Protein AF-A0A831XHW3-F1 (afdb_monomer_lite)

pLDDT: mean 95.16, std 3.92, range [67.69, 97.88]

Sequence (98 aa):
EMTEALAEYWHKRMRQMWGIAHRDATEIQKLLQQGYQGARYSFGYPACPDLADQAKLDRLMGFGRIGVRLTENYQLDPEHATSALVVHHPEARYFSVD

Secondary structure (DSSP, 8-state):
-HHHHHHHHHHHHHHHHTT-GGGS-SSHHHHHTT-SSSEEE-TTBTTB--GGGHHHHHHHH-GGGGT-EE-TTS-EESTT----EEE--TT-------

Structure (mmCIF, N/CA/C/O backbone):
data_AF-A0A831XHW3-F1
#
_entry.id   AF-A0A831XHW3-F1
#
loop_
_atom_site.group_PDB
_atom_site.id
_atom_site.type_symbol
_atom_site.label_atom_id
_atom_site.label_alt_id
_atom_site.label_comp_id
_atom_site.label_asym_id
_atom_site.label_entity_id
_atom_site.label_seq_id
_atom_site.pdbx_PDB_ins_code
_atom_site.Cartn_x
_atom_site.Cartn_y
_atom_site.Cartn_z
_atom_site.occupancy
_atom_site.B_iso_or_equiv
_atom_site.auth_seq_id
_atom_site.auth_comp_id
_atom_site.auth_asym_id
_atom_site.auth_atom_id
_atom_site.pdbx_PDB_model_num
ATOM 1 N N . GLU A 1 1 ? 10.048 6.799 5.210 1.00 78.00 1 GLU A N 1
ATOM 2 C CA . GLU A 1 1 ? 9.302 7.687 6.137 1.00 78.00 1 GLU A CA 1
ATOM 3 C C . GLU A 1 1 ? 8.084 8.389 5.527 1.00 78.00 1 GLU A C 1
ATOM 5 O O . GLU A 1 1 ? 6.974 7.994 5.857 1.00 78.00 1 GLU A O 1
ATOM 10 N N . MET A 1 2 ? 8.217 9.389 4.639 1.00 92.69 2 MET A N 1
ATOM 11 C CA . MET A 1 2 ? 7.042 10.165 4.173 1.00 92.69 2 MET A CA 1
ATOM 12 C C . MET A 1 2 ? 5.998 9.334 3.407 1.00 92.69 2 MET A C 1
ATOM 14 O O . MET A 1 2 ? 4.803 9.522 3.620 1.00 92.69 2 MET A O 1
ATOM 18 N N . THR A 1 3 ? 6.433 8.401 2.555 1.00 93.50 3 THR A N 1
ATOM 19 C CA . THR A 1 3 ? 5.541 7.522 1.779 1.00 93.50 3 THR A CA 1
ATOM 20 C C . THR A 1 3 ? 4.655 6.665 2.682 1.00 93.50 3 THR A C 1
ATOM 22 O O . THR A 1 3 ? 3.441 6.639 2.497 1.00 93.50 3 THR A O 1
ATOM 25 N N . GLU A 1 4 ? 5.231 6.035 3.709 1.00 91.31 4 GLU A N 1
ATOM 26 C CA . GLU A 1 4 ? 4.472 5.229 4.675 1.00 91.31 4 GLU A CA 1
ATOM 27 C C . GLU A 1 4 ? 3.548 6.088 5.542 1.00 91.31 4 GLU A C 1
ATOM 29 O O . GLU A 1 4 ? 2.394 5.725 5.765 1.00 91.31 4 GLU A O 1
ATOM 34 N N . ALA A 1 5 ? 4.001 7.271 5.968 1.00 93.06 5 ALA A N 1
ATOM 35 C CA . ALA A 1 5 ? 3.154 8.198 6.715 1.00 93.06 5 ALA A CA 1
ATOM 36 C C . ALA A 1 5 ? 1.929 8.644 5.894 1.00 93.06 5 ALA A C 1
ATOM 38 O O . ALA A 1 5 ? 0.812 8.707 6.415 1.00 93.06 5 ALA A O 1
ATOM 39 N N . LEU A 1 6 ? 2.117 8.917 4.598 1.00 95.12 6 LEU A N 1
ATOM 40 C CA . LEU A 1 6 ? 1.031 9.262 3.683 1.00 95.12 6 LEU A CA 1
ATOM 41 C C . LEU A 1 6 ? 0.096 8.069 3.429 1.00 95.12 6 LEU A C 1
ATOM 43 O O . LEU A 1 6 ? -1.121 8.255 3.370 1.00 95.12 6 LEU A O 1
ATOM 47 N N . ALA A 1 7 ? 0.639 6.855 3.324 1.00 95.06 7 ALA A N 1
ATOM 48 C CA . ALA A 1 7 ? -0.152 5.635 3.193 1.00 95.06 7 ALA A CA 1
ATOM 49 C C . ALA A 1 7 ? -1.060 5.418 4.413 1.00 95.06 7 ALA A C 1
ATOM 51 O O . ALA A 1 7 ? -2.260 5.191 4.255 1.00 95.06 7 ALA A O 1
ATOM 52 N N . GLU A 1 8 ? -0.525 5.565 5.627 1.00 94.06 8 GLU A N 1
ATOM 53 C CA . GLU A 1 8 ? -1.309 5.457 6.862 1.00 94.06 8 GLU A CA 1
ATOM 54 C C . GLU A 1 8 ? -2.350 6.577 6.996 1.00 94.06 8 GLU A C 1
ATOM 56 O O . GLU A 1 8 ? -3.492 6.325 7.396 1.00 94.06 8 GLU A O 1
ATOM 61 N N . TYR A 1 9 ? -2.007 7.808 6.599 1.00 94.81 9 TYR A N 1
ATOM 62 C CA . TYR A 1 9 ? -2.962 8.916 6.545 1.00 94.81 9 TYR A CA 1
ATOM 63 C C . TYR A 1 9 ? -4.151 8.596 5.627 1.00 94.81 9 TYR A C 1
ATOM 65 O O . TYR A 1 9 ? -5.309 8.725 6.042 1.00 94.81 9 TYR A O 1
ATOM 73 N N . TRP A 1 10 ? -3.884 8.145 4.398 1.00 96.56 10 TRP A N 1
ATOM 74 C CA . TRP A 1 10 ? -4.939 7.792 3.450 1.00 96.56 10 TRP A CA 1
ATOM 75 C C . TRP A 1 10 ? -5.753 6.598 3.921 1.00 96.56 10 TRP A C 1
ATOM 77 O O . TRP A 1 10 ? -6.979 6.633 3.838 1.00 96.56 10 TRP A O 1
ATOM 87 N N . HIS A 1 11 ? -5.111 5.584 4.495 1.00 96.50 11 HIS A N 1
ATOM 88 C CA . HIS A 1 11 ? -5.813 4.432 5.039 1.00 96.50 11 HIS A CA 1
ATOM 89 C C . HIS A 1 11 ? -6.778 4.843 6.165 1.00 96.50 11 HIS A C 1
ATOM 91 O O . HIS A 1 11 ? -7.949 4.454 6.154 1.00 96.50 11 HIS A O 1
ATOM 97 N N . LYS A 1 12 ? -6.347 5.719 7.083 1.00 95.81 12 LYS A N 1
ATOM 98 C CA . LYS A 1 12 ? -7.232 6.319 8.094 1.00 95.81 12 LYS A CA 1
ATOM 99 C C . LYS A 1 12 ? -8.387 7.088 7.455 1.00 95.81 12 LYS A C 1
ATOM 101 O O . LYS A 1 12 ? -9.534 6.940 7.880 1.00 95.81 12 LYS A O 1
ATOM 106 N N . ARG A 1 13 ? -8.117 7.887 6.419 1.00 97.88 13 ARG A N 1
ATOM 107 C CA . ARG A 1 13 ? -9.149 8.650 5.703 1.00 97.88 13 ARG A CA 1
ATOM 108 C C . ARG A 1 13 ? -10.186 7.734 5.048 1.00 97.88 13 ARG A C 1
ATOM 110 O O . ARG A 1 13 ? -11.377 8.006 5.166 1.00 97.88 13 ARG A O 1
ATOM 117 N N . MET A 1 14 ? -9.761 6.629 4.438 1.00 97.88 14 MET A N 1
ATOM 118 C CA . MET A 1 14 ? -10.658 5.621 3.860 1.00 97.88 14 MET A CA 1
ATOM 119 C C . MET A 1 14 ? -11.557 4.993 4.927 1.00 97.88 14 MET A C 1
ATOM 121 O O . MET A 1 14 ? -12.771 4.936 4.743 1.00 97.88 14 MET A O 1
ATOM 125 N N . ARG A 1 15 ? -11.005 4.617 6.090 1.00 97.75 15 ARG A N 1
ATOM 126 C CA . ARG A 1 15 ? -11.808 4.100 7.213 1.00 97.75 15 ARG A CA 1
ATOM 127 C C . ARG A 1 15 ? -12.831 5.115 7.724 1.00 97.75 15 ARG A C 1
ATOM 129 O O . ARG A 1 15 ? -13.943 4.731 8.085 1.00 97.75 15 ARG A O 1
ATOM 136 N N . GLN A 1 16 ? -12.494 6.407 7.734 1.00 97.81 16 GLN A N 1
ATOM 137 C CA . GLN A 1 16 ? -13.452 7.470 8.066 1.00 97.81 16 GLN A CA 1
ATOM 138 C C . GLN A 1 16 ? -14.561 7.577 7.016 1.00 97.81 16 GLN A C 1
ATOM 140 O O . GLN A 1 16 ? -15.728 7.671 7.380 1.00 97.81 16 GLN A O 1
ATOM 145 N N . MET A 1 17 ? -14.211 7.532 5.727 1.00 97.81 17 MET A N 1
ATOM 146 C CA . MET A 1 17 ? -15.177 7.578 4.623 1.00 97.81 17 MET A CA 1
ATOM 147 C C . MET A 1 17 ? -16.124 6.374 4.632 1.00 97.81 17 MET A C 1
ATOM 149 O O . MET A 1 17 ? -17.303 6.522 4.330 1.00 97.81 17 MET A O 1
ATOM 153 N N . TRP A 1 18 ? -15.632 5.202 5.030 1.00 97.56 18 TRP A N 1
ATOM 154 C CA . TRP A 1 18 ? -16.444 3.999 5.222 1.00 97.56 18 TRP A CA 1
ATOM 155 C C . TRP A 1 18 ? -17.241 3.984 6.533 1.00 97.56 18 TRP A C 1
ATOM 157 O O . TRP A 1 18 ? -18.002 3.051 6.766 1.00 97.56 18 TRP A O 1
ATOM 167 N N . GLY A 1 19 ? -17.071 4.976 7.414 1.00 97.75 19 GLY A N 1
ATOM 168 C CA . GLY A 1 19 ? -17.762 5.026 8.706 1.00 97.75 19 GLY A CA 1
ATOM 169 C C . GLY A 1 19 ? -17.277 3.992 9.731 1.00 97.75 19 GLY A C 1
ATOM 170 O O . GLY A 1 19 ? -17.913 3.811 10.768 1.00 97.75 19 GLY A O 1
ATOM 171 N N . ILE A 1 20 ? -16.143 3.328 9.490 1.00 97.44 20 ILE A N 1
ATOM 172 C CA . ILE A 1 20 ? -15.604 2.252 10.346 1.00 97.44 20 ILE A CA 1
ATOM 173 C C . ILE A 1 20 ? -14.452 2.703 11.253 1.00 97.44 20 ILE A C 1
ATOM 175 O O . ILE A 1 20 ? -14.019 1.945 12.115 1.00 97.44 20 ILE A O 1
ATOM 179 N N . ALA A 1 21 ? -13.987 3.948 11.114 1.00 96.69 21 ALA A N 1
ATOM 180 C CA . ALA A 1 21 ? -12.902 4.502 11.932 1.00 96.69 21 ALA A CA 1
ATOM 181 C C . ALA A 1 21 ? -13.226 4.596 13.437 1.00 96.69 21 ALA A C 1
ATOM 183 O O . ALA A 1 21 ? -12.326 4.805 14.241 1.00 96.69 21 ALA A O 1
ATOM 184 N N . HIS A 1 22 ? -14.486 4.413 13.846 1.00 95.94 22 HIS A N 1
ATOM 185 C CA . HIS A 1 22 ? -14.861 4.305 15.261 1.00 95.94 22 HIS A CA 1
ATOM 186 C C . HIS A 1 22 ? -14.257 3.066 15.953 1.00 95.94 22 HIS A C 1
ATOM 188 O O . HIS A 1 22 ? -14.308 2.968 17.175 1.00 95.94 22 HIS A O 1
ATOM 194 N N . ARG A 1 23 ? -13.699 2.123 15.179 1.00 94.81 23 ARG A N 1
ATOM 195 C CA . ARG A 1 23 ? -12.976 0.938 15.665 1.00 94.81 23 ARG A CA 1
ATOM 196 C C . ARG A 1 23 ? -11.454 1.105 15.667 1.00 94.81 23 ARG A C 1
ATOM 198 O O . ARG A 1 23 ? -10.753 0.147 15.979 1.00 94.81 23 ARG A O 1
ATOM 205 N N . ASP A 1 24 ? -10.940 2.276 15.293 1.00 96.56 24 ASP A N 1
ATOM 206 C CA . ASP A 1 24 ? -9.511 2.569 15.373 1.00 96.56 24 ASP A CA 1
ATOM 207 C C . ASP A 1 24 ? -9.075 2.635 16.845 1.00 96.56 24 ASP A C 1
ATOM 209 O O . ASP A 1 24 ? -9.764 3.201 17.698 1.00 96.56 24 ASP A O 1
ATOM 213 N N . ALA A 1 25 ? -7.901 2.088 17.145 1.00 96.31 25 ALA A N 1
ATOM 214 C CA . ALA A 1 25 ? -7.285 2.218 18.451 1.00 96.31 25 ALA A CA 1
ATOM 215 C C . ALA A 1 25 ? -6.996 3.694 18.763 1.00 96.31 25 ALA A C 1
ATOM 217 O O . ALA A 1 25 ? -6.528 4.458 17.917 1.00 96.31 25 ALA A O 1
ATOM 218 N N . THR A 1 26 ? -7.242 4.085 20.011 1.00 93.38 26 THR A N 1
ATOM 219 C CA . THR A 1 26 ? -6.998 5.450 20.500 1.00 93.38 26 THR A CA 1
ATOM 220 C C . THR A 1 26 ? -5.508 5.754 20.654 1.00 93.38 26 THR A C 1
ATOM 222 O O . THR A 1 26 ? -5.081 6.895 20.486 1.00 93.38 26 THR A O 1
ATOM 225 N N . GLU A 1 27 ? -4.704 4.733 20.952 1.00 94.94 27 GLU A N 1
ATOM 226 C CA . GLU A 1 27 ? -3.253 4.830 21.081 1.00 94.94 27 GLU A CA 1
ATOM 227 C C . GLU A 1 27 ? -2.572 4.638 19.722 1.00 94.94 27 GLU A C 1
ATOM 229 O O . GLU A 1 27 ? -2.769 3.622 19.052 1.00 94.94 27 GLU A O 1
ATOM 234 N N . ILE A 1 28 ? -1.691 5.573 19.350 1.00 89.94 28 ILE A N 1
ATOM 235 C CA . ILE A 1 28 ? -0.973 5.532 18.067 1.00 89.94 28 ILE A CA 1
ATOM 236 C C . ILE A 1 28 ? -0.162 4.242 17.884 1.00 89.94 28 ILE A C 1
ATOM 238 O O . ILE A 1 28 ? -0.155 3.677 16.798 1.00 89.94 28 ILE A O 1
ATOM 242 N N . GLN A 1 29 ? 0.461 3.734 18.951 1.00 93.25 29 GLN A N 1
ATOM 243 C CA . GLN A 1 29 ? 1.266 2.510 18.897 1.00 93.25 29 GLN A CA 1
ATOM 244 C C . GLN A 1 29 ? 0.415 1.295 18.516 1.00 93.25 29 GLN A C 1
ATOM 246 O O . GLN A 1 29 ? 0.804 0.506 17.660 1.00 93.25 29 GLN A O 1
ATOM 251 N N . LYS A 1 30 ? -0.790 1.189 19.088 1.00 93.69 30 LYS A N 1
ATOM 252 C CA . LYS A 1 30 ? -1.747 0.133 18.743 1.00 93.69 30 LYS A CA 1
ATOM 253 C C . LYS A 1 30 ? -2.267 0.299 17.320 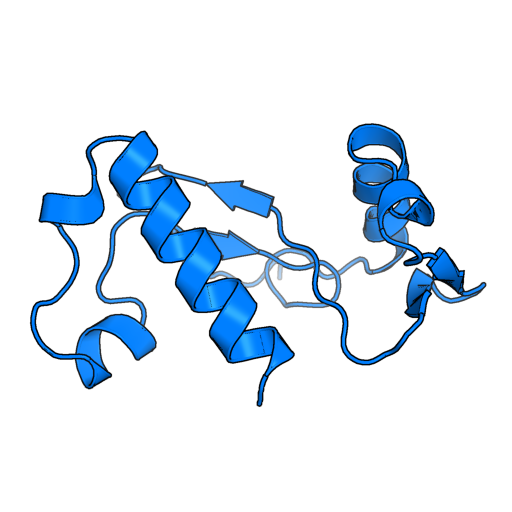1.00 93.69 30 LYS A C 1
ATOM 255 O O . LYS A 1 30 ? -2.415 -0.690 16.616 1.00 93.69 30 LYS A O 1
ATOM 260 N N . LEU A 1 31 ? -2.501 1.535 16.874 1.00 90.56 31 LEU A N 1
ATOM 261 C CA . LEU A 1 31 ? -2.925 1.807 15.501 1.00 90.56 31 LEU A CA 1
ATOM 262 C C . LEU A 1 31 ? -1.874 1.340 14.479 1.00 90.56 31 LEU A C 1
ATOM 264 O O . LEU A 1 31 ? -2.225 0.675 13.509 1.00 90.56 31 LEU A O 1
ATOM 268 N N . LEU A 1 32 ? -0.592 1.629 14.728 1.00 88.44 32 LEU A N 1
ATOM 269 C CA . LEU A 1 32 ? 0.529 1.186 13.886 1.00 88.44 32 LEU A CA 1
ATOM 270 C C . LEU A 1 32 ? 0.731 -0.339 13.923 1.00 88.44 32 LEU A C 1
ATOM 272 O O . LEU A 1 32 ? 1.220 -0.919 12.959 1.00 88.44 32 LEU A O 1
ATOM 276 N N . GLN A 1 33 ? 0.285 -1.003 14.992 1.00 91.06 33 GLN A N 1
ATOM 277 C CA . GLN A 1 33 ? 0.209 -2.464 15.108 1.00 91.06 33 GLN A CA 1
ATOM 278 C C . GLN A 1 33 ? -1.105 -3.045 14.549 1.00 91.06 33 GLN A C 1
ATOM 280 O O . GLN A 1 33 ? -1.529 -4.120 14.961 1.00 91.06 33 GLN A O 1
ATOM 285 N N . GLN A 1 34 ? -1.752 -2.350 13.605 1.00 91.50 34 GLN A N 1
ATOM 286 C CA . GLN A 1 34 ? -2.991 -2.789 12.944 1.00 91.50 34 GLN A CA 1
ATOM 287 C C . GLN A 1 34 ? -4.211 -2.856 13.878 1.00 91.50 34 GLN A C 1
ATOM 289 O O . GLN A 1 34 ? -5.150 -3.618 13.648 1.00 91.50 34 GLN A O 1
ATOM 294 N N . GLY A 1 35 ? -4.238 -2.034 14.928 1.00 95.00 35 GLY A N 1
ATOM 295 C CA . GLY A 1 35 ? -5.392 -1.838 15.806 1.00 95.00 35 GLY A CA 1
ATOM 2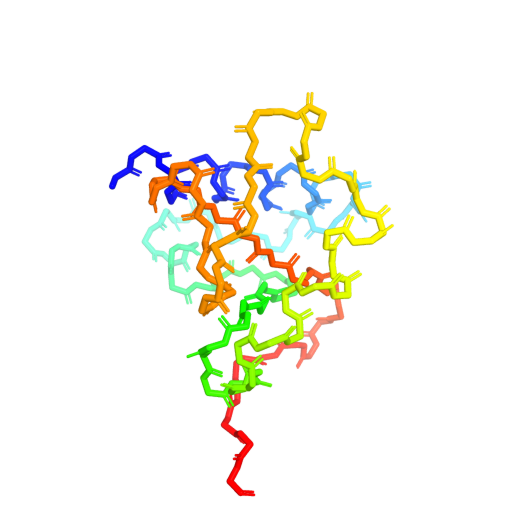96 C C . GLY A 1 35 ? -6.522 -1.054 15.134 1.00 95.00 35 GLY A C 1
ATOM 297 O O . GLY A 1 35 ? -6.951 -0.032 15.655 1.00 95.00 35 GLY A O 1
ATOM 298 N N . TYR A 1 36 ? -6.969 -1.483 13.958 1.00 95.88 36 TYR A N 1
ATOM 299 C CA . TYR A 1 36 ? -8.073 -0.907 13.192 1.00 95.88 36 TYR A CA 1
ATOM 300 C C . TYR A 1 36 ? -8.828 -2.008 12.431 1.00 95.88 36 TYR A C 1
ATOM 302 O O . TYR A 1 36 ? -8.369 -3.144 12.325 1.00 95.88 36 TYR A O 1
ATOM 310 N N . GLN A 1 37 ? -10.006 -1.685 11.892 1.00 97.06 37 GLN A N 1
ATOM 311 C CA . GLN A 1 37 ? -10.751 -2.598 11.019 1.00 97.06 37 GLN A CA 1
ATOM 312 C C . GLN A 1 37 ? -10.238 -2.538 9.570 1.00 97.06 37 GLN A C 1
ATOM 314 O O . GLN A 1 37 ? -10.075 -1.448 9.021 1.00 97.06 37 GLN A O 1
ATOM 319 N N . GLY A 1 38 ? -10.100 -3.706 8.933 1.00 96.81 38 GLY A N 1
ATOM 320 C CA . GLY A 1 38 ? -9.653 -3.841 7.546 1.00 96.81 38 GLY A CA 1
ATOM 321 C C . GLY A 1 38 ? -8.155 -4.129 7.421 1.00 96.81 38 GLY A C 1
ATOM 322 O O . GLY A 1 38 ? -7.455 -4.286 8.419 1.00 96.81 38 GLY A O 1
ATOM 323 N N . ALA A 1 39 ? -7.665 -4.202 6.184 1.00 96.12 39 ALA A N 1
ATOM 324 C CA . ALA A 1 39 ? -6.255 -4.433 5.870 1.00 96.12 39 ALA A CA 1
ATOM 325 C C . ALA A 1 39 ? -5.861 -3.768 4.540 1.00 96.12 39 ALA A C 1
ATOM 327 O O . ALA A 1 39 ? -6.718 -3.516 3.686 1.00 96.12 39 ALA A O 1
ATOM 328 N N . ARG A 1 40 ? -4.557 -3.507 4.361 1.00 96.31 40 ARG A N 1
ATOM 329 C CA . ARG A 1 40 ? -3.967 -3.018 3.103 1.00 96.31 40 ARG A CA 1
ATOM 330 C C . ARG A 1 40 ? -2.899 -3.992 2.596 1.00 96.31 40 ARG A C 1
ATOM 332 O O . ARG A 1 40 ? -1.909 -4.215 3.282 1.00 96.31 40 ARG A O 1
ATOM 339 N N . TYR A 1 41 ? -3.073 -4.565 1.413 1.00 96.31 41 TYR A N 1
ATOM 340 C CA . TYR A 1 41 ? -2.143 -5.540 0.839 1.00 96.31 41 TYR A CA 1
ATOM 341 C C . TYR A 1 41 ? -1.403 -4.945 -0.348 1.00 96.31 41 TYR A C 1
ATOM 343 O O . TYR A 1 41 ? -2.028 -4.373 -1.236 1.00 96.31 41 TYR A O 1
ATOM 351 N N . SER A 1 42 ? -0.089 -5.113 -0.385 1.00 95.56 42 SER A N 1
ATOM 352 C CA . SER A 1 42 ? 0.752 -4.671 -1.495 1.00 95.56 42 SER A CA 1
ATOM 353 C C . SER A 1 42 ? 1.312 -5.884 -2.227 1.00 95.56 42 SER A C 1
ATOM 355 O O . SER A 1 42 ? 1.612 -6.902 -1.606 1.00 95.56 42 SER A O 1
ATOM 357 N N . PHE A 1 43 ? 1.453 -5.783 -3.545 1.00 96.56 43 PHE A N 1
ATOM 358 C CA . PHE A 1 43 ? 2.086 -6.829 -4.346 1.00 96.56 43 PHE A CA 1
ATOM 359 C C . PHE A 1 43 ? 3.587 -6.931 -4.034 1.00 96.56 43 PHE A C 1
ATOM 361 O O . PHE A 1 43 ? 4.232 -5.921 -3.755 1.00 96.56 43 PHE A O 1
ATOM 368 N N . GLY A 1 44 ? 4.126 -8.151 -4.047 1.00 94.62 44 GLY A N 1
ATOM 369 C CA . GLY A 1 44 ? 5.473 -8.483 -3.568 1.00 94.62 44 GLY A CA 1
ATOM 370 C C . GLY A 1 44 ? 5.560 -8.816 -2.070 1.00 94.62 44 GLY A C 1
ATOM 371 O O . GLY A 1 44 ? 6.640 -9.145 -1.587 1.00 94.62 44 GLY A O 1
ATOM 372 N N . TYR A 1 45 ? 4.447 -8.756 -1.328 1.00 94.94 45 TYR A N 1
ATOM 373 C CA . TYR A 1 45 ? 4.365 -9.166 0.084 1.00 94.94 45 TYR A CA 1
ATOM 374 C C . TYR A 1 45 ? 3.714 -10.551 0.229 1.00 94.94 45 TYR A C 1
ATOM 376 O O . TYR A 1 45 ? 3.021 -10.982 -0.687 1.00 94.94 45 TYR A O 1
ATOM 384 N N . PRO A 1 46 ? 3.843 -11.240 1.381 1.00 96.06 46 PRO A N 1
ATOM 385 C CA . PRO A 1 46 ? 3.382 -12.628 1.540 1.00 96.06 46 PRO A CA 1
ATOM 386 C C . PRO A 1 46 ? 1.921 -12.907 1.147 1.00 96.06 46 PRO A C 1
ATOM 388 O O . PRO A 1 46 ? 1.628 -13.957 0.589 1.00 96.06 46 PRO A O 1
ATOM 391 N N . ALA A 1 47 ? 1.003 -11.965 1.389 1.00 95.88 47 ALA A N 1
ATOM 392 C CA . ALA A 1 47 ? -0.411 -12.111 1.022 1.00 95.88 47 ALA A CA 1
ATOM 393 C C . ALA A 1 47 ? -0.673 -11.946 -0.490 1.00 95.88 47 ALA A C 1
ATOM 395 O O . ALA A 1 47 ? -1.725 -12.340 -0.991 1.00 95.88 47 ALA A O 1
ATOM 396 N N . CYS A 1 48 ? 0.249 -11.305 -1.210 1.00 96.12 48 CYS A N 1
ATOM 397 C CA . CYS A 1 48 ? 0.171 -10.985 -2.634 1.00 96.12 48 CYS A CA 1
ATOM 398 C C . CYS A 1 48 ? 1.582 -11.097 -3.252 1.00 96.12 48 CYS A C 1
ATOM 400 O O . CYS A 1 48 ? 2.179 -10.070 -3.578 1.00 96.12 48 CYS A O 1
ATOM 402 N N . PRO A 1 49 ? 2.163 -12.307 -3.363 1.00 96.25 49 PRO A N 1
ATOM 403 C CA . PRO A 1 49 ? 3.598 -12.468 -3.619 1.00 96.25 49 PRO A CA 1
ATOM 404 C C . PRO A 1 49 ? 4.025 -12.083 -5.041 1.00 96.25 49 PRO A C 1
ATOM 406 O O . PRO A 1 49 ? 5.175 -11.702 -5.251 1.00 96.25 49 PRO A O 1
ATOM 409 N N . ASP A 1 50 ? 3.115 -12.149 -6.014 1.00 96.62 50 ASP A N 1
ATOM 410 C CA . ASP A 1 50 ? 3.416 -11.800 -7.402 1.00 96.62 50 ASP A CA 1
ATOM 411 C C . ASP A 1 50 ? 3.482 -10.276 -7.588 1.00 96.62 50 ASP A C 1
ATOM 413 O O . ASP A 1 50 ? 2.464 -9.583 -7.556 1.00 96.62 50 ASP A O 1
ATOM 417 N N . LEU A 1 51 ? 4.691 -9.743 -7.786 1.00 96.94 51 LEU A N 1
ATOM 418 C CA . LEU A 1 51 ? 4.906 -8.315 -8.017 1.00 96.94 51 LEU A CA 1
ATOM 419 C C . LEU A 1 51 ? 4.328 -7.844 -9.364 1.00 96.94 51 LEU A C 1
ATOM 421 O O . LEU A 1 51 ? 3.910 -6.689 -9.467 1.00 96.94 51 LEU A O 1
ATOM 425 N N . ALA A 1 52 ? 4.258 -8.716 -10.379 1.00 97.75 52 ALA A N 1
ATOM 426 C CA . ALA A 1 52 ? 3.781 -8.352 -11.716 1.00 97.75 52 ALA A CA 1
ATOM 427 C C . ALA A 1 52 ? 2.307 -7.917 -11.719 1.00 97.75 52 ALA A C 1
ATOM 429 O O . ALA A 1 52 ? 1.874 -7.127 -12.565 1.00 97.75 52 ALA A O 1
ATOM 430 N N . ASP A 1 53 ? 1.547 -8.341 -10.710 1.00 97.25 53 ASP A N 1
ATOM 431 C CA . ASP A 1 53 ? 0.161 -7.935 -10.513 1.00 97.25 53 ASP A CA 1
ATOM 432 C C . ASP A 1 53 ? -0.019 -6.434 -10.215 1.00 97.25 53 ASP A C 1
ATOM 434 O O . ASP A 1 53 ? -1.127 -5.912 -10.374 1.00 97.25 53 ASP A O 1
ATOM 438 N N . GLN A 1 54 ? 1.056 -5.689 -9.925 1.00 97.44 54 GLN A N 1
ATOM 439 C CA . GLN A 1 54 ? 1.066 -4.217 -9.966 1.00 97.44 54 GLN A CA 1
ATOM 440 C C . GLN A 1 54 ? 0.490 -3.655 -11.272 1.00 97.44 54 GLN A C 1
ATOM 442 O O . GLN A 1 54 ? -0.229 -2.655 -11.247 1.00 97.44 54 GLN A O 1
ATOM 447 N N . ALA A 1 55 ? 0.738 -4.316 -12.410 1.00 97.56 55 ALA A N 1
ATOM 448 C CA . ALA A 1 55 ? 0.209 -3.894 -13.706 1.00 97.56 55 ALA A CA 1
ATOM 449 C C . ALA A 1 55 ? -1.330 -3.873 -13.730 1.00 97.56 55 ALA A C 1
ATOM 451 O O . ALA A 1 55 ? -1.938 -3.047 -14.416 1.00 97.56 55 ALA A O 1
ATOM 452 N N . LYS A 1 56 ? -1.988 -4.739 -12.943 1.00 97.50 56 LYS A N 1
ATOM 453 C CA . LYS A 1 56 ? -3.451 -4.737 -12.797 1.00 97.50 56 LYS A CA 1
ATOM 454 C C . LYS A 1 56 ? -3.927 -3.466 -12.089 1.00 97.50 56 LYS A C 1
ATOM 456 O O . LYS A 1 56 ? -4.927 -2.887 -12.514 1.00 97.50 56 LYS A O 1
ATOM 461 N N . LEU A 1 57 ? -3.223 -3.020 -11.044 1.00 96.81 57 LEU A N 1
ATOM 462 C CA . LEU A 1 57 ? -3.546 -1.772 -10.343 1.00 96.81 57 LEU A CA 1
ATOM 463 C C . LEU A 1 57 ? -3.281 -0.548 -11.205 1.00 96.81 57 LEU A C 1
ATOM 465 O O . LEU A 1 57 ? -4.136 0.335 -11.250 1.00 96.81 57 LEU A O 1
ATOM 469 N N . ASP A 1 58 ? -2.152 -0.507 -11.912 1.00 97.31 58 ASP A N 1
ATOM 470 C CA . ASP A 1 58 ? -1.847 0.604 -12.813 1.00 97.31 58 ASP A CA 1
ATOM 471 C C . ASP A 1 58 ? -2.925 0.739 -13.897 1.00 97.31 58 ASP A C 1
ATOM 473 O O . ASP A 1 58 ? -3.466 1.823 -14.106 1.00 97.31 58 ASP A O 1
ATOM 477 N N . ARG A 1 59 ? -3.374 -0.378 -14.488 1.00 97.56 59 ARG A N 1
ATOM 478 C CA . ARG A 1 59 ? -4.480 -0.366 -15.460 1.00 97.56 59 ARG A CA 1
ATOM 479 C C . ARG A 1 59 ? -5.782 0.215 -14.893 1.00 97.56 59 ARG A C 1
ATOM 481 O O . ARG A 1 59 ? -6.540 0.834 -15.634 1.00 97.56 59 ARG A O 1
ATOM 488 N N . LEU A 1 60 ? -6.078 -0.020 -13.613 1.00 97.00 60 LEU A N 1
ATOM 489 C CA . LEU A 1 60 ? -7.311 0.450 -12.969 1.00 97.00 60 LEU A CA 1
ATOM 490 C C . LEU A 1 60 ? -7.218 1.908 -12.501 1.00 97.00 60 LEU A C 1
ATOM 492 O O . LEU A 1 60 ? -8.188 2.654 -12.613 1.00 97.00 60 LEU A O 1
ATOM 496 N N . MET A 1 61 ? -6.071 2.306 -11.954 1.00 95.56 61 MET A N 1
ATOM 497 C CA . MET A 1 61 ? -5.899 3.592 -11.273 1.00 95.56 61 MET A CA 1
ATOM 498 C C . MET A 1 61 ? -5.246 4.656 -12.163 1.00 95.56 61 MET A C 1
ATOM 500 O O . MET A 1 61 ? -5.504 5.852 -11.983 1.00 95.56 61 MET A O 1
ATOM 504 N N . GLY A 1 62 ? -4.429 4.223 -13.125 1.00 97.12 62 GLY A N 1
ATOM 505 C CA . GLY A 1 62 ? -3.592 5.054 -13.980 1.00 97.12 62 GLY A CA 1
ATOM 506 C C . GLY A 1 62 ? -2.530 5.790 -13.172 1.00 97.12 62 GLY A C 1
ATOM 507 O O . GLY A 1 62 ? -2.681 6.987 -12.920 1.00 97.12 62 GLY A O 1
ATOM 508 N N . PHE A 1 63 ? -1.456 5.107 -12.769 1.00 97.38 63 PHE A N 1
ATOM 509 C CA . PHE A 1 63 ? -0.402 5.682 -11.921 1.00 97.38 63 PHE A CA 1
ATOM 510 C C . PHE A 1 63 ? 0.249 6.919 -12.551 1.00 97.38 63 PHE A C 1
ATOM 512 O O . PHE A 1 63 ? 0.549 7.891 -11.851 1.00 97.38 63 PHE A O 1
ATOM 519 N N . GLY A 1 64 ? 0.341 6.957 -13.884 1.00 97.38 64 GLY A N 1
ATOM 520 C CA . GLY A 1 64 ? 0.889 8.097 -14.622 1.00 97.38 64 GLY A CA 1
ATOM 521 C C . GLY A 1 64 ? 0.184 9.431 -14.337 1.00 97.38 64 GLY A C 1
ATOM 522 O O . GLY A 1 64 ? 0.799 10.486 -14.466 1.00 97.38 64 GLY A O 1
ATOM 523 N N . ARG A 1 65 ? -1.072 9.412 -13.861 1.00 97.44 65 ARG A N 1
ATOM 524 C CA . ARG A 1 65 ? -1.827 10.620 -13.466 1.00 97.44 65 ARG A CA 1
ATOM 525 C C . ARG A 1 65 ? -1.181 11.391 -12.316 1.00 97.44 65 ARG A C 1
ATOM 527 O O . ARG A 1 65 ? -1.444 12.580 -12.169 1.00 97.44 65 ARG A O 1
ATOM 534 N N . ILE A 1 66 ? -0.376 10.711 -11.503 1.00 95.94 66 ILE A N 1
ATOM 535 C CA . ILE A 1 66 ? 0.376 11.294 -10.387 1.00 95.94 66 ILE A CA 1
ATOM 536 C C . ILE A 1 66 ? 1.892 11.214 -10.615 1.00 95.94 66 ILE A C 1
ATOM 538 O O . ILE A 1 66 ? 2.663 11.365 -9.673 1.00 95.94 66 ILE A O 1
ATOM 542 N N . GLY A 1 67 ? 2.324 10.971 -11.858 1.00 96.88 67 GLY A N 1
ATOM 543 C CA . GLY A 1 67 ? 3.740 10.887 -12.219 1.00 96.88 67 GLY A CA 1
ATOM 544 C C . GLY A 1 67 ? 4.448 9.610 -11.759 1.00 96.88 67 GLY A C 1
ATOM 545 O O . GLY A 1 67 ? 5.673 9.576 -11.780 1.00 96.88 67 GLY A O 1
ATOM 546 N N . VAL A 1 68 ? 3.704 8.573 -11.358 1.00 97.62 68 VAL A N 1
ATOM 547 C CA . VAL A 1 68 ? 4.257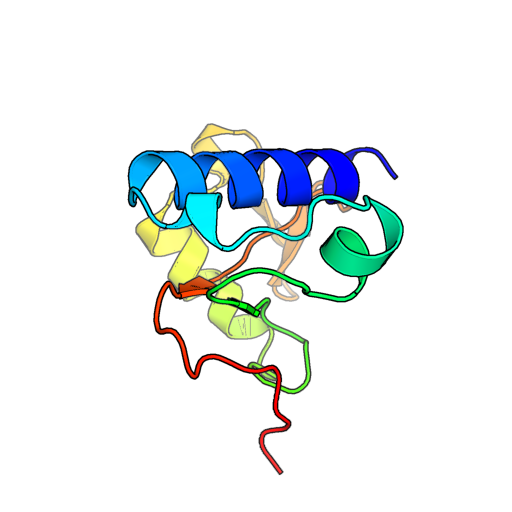 7.256 -11.007 1.00 97.62 68 VAL A CA 1
ATOM 548 C C . VAL A 1 68 ? 4.165 6.330 -12.219 1.00 97.62 68 VAL A C 1
ATOM 550 O O . VAL A 1 68 ? 3.153 6.321 -12.920 1.00 97.62 68 VAL A O 1
ATOM 553 N N . ARG A 1 69 ? 5.204 5.534 -12.470 1.00 97.25 69 ARG A N 1
ATOM 554 C CA . ARG A 1 69 ? 5.235 4.521 -13.537 1.00 97.25 69 ARG A CA 1
ATOM 555 C C . ARG A 1 69 ? 5.735 3.179 -13.014 1.00 97.25 69 ARG A C 1
ATOM 557 O O . ARG A 1 69 ? 6.368 3.124 -11.963 1.00 97.25 69 ARG A O 1
ATOM 564 N N . LEU A 1 70 ? 5.464 2.113 -13.762 1.00 97.56 70 LEU A N 1
ATOM 565 C CA . LEU A 1 70 ? 6.064 0.803 -13.523 1.00 97.56 70 LEU A CA 1
ATOM 566 C C . LEU A 1 70 ? 7.360 0.658 -14.323 1.00 97.56 70 LEU A C 1
ATOM 568 O O . LEU A 1 70 ? 7.414 1.028 -15.497 1.00 97.56 70 LEU A O 1
ATOM 572 N N . THR A 1 71 ? 8.400 0.125 -13.687 1.00 97.38 71 THR A N 1
ATOM 573 C CA . THR A 1 71 ? 9.628 -0.297 -14.372 1.00 97.38 71 THR A CA 1
ATOM 574 C C . THR A 1 71 ? 9.399 -1.607 -15.132 1.00 97.38 71 THR A C 1
ATOM 576 O O . THR A 1 71 ? 8.376 -2.268 -14.955 1.00 97.38 71 THR A O 1
ATOM 579 N N . GLU A 1 72 ? 10.377 -2.034 -15.936 1.00 95.88 72 GLU A N 1
ATOM 580 C CA . GLU A 1 72 ? 10.345 -3.342 -16.620 1.00 95.88 72 GLU A CA 1
ATOM 581 C C . GLU A 1 72 ? 10.202 -4.522 -15.641 1.00 95.88 72 GLU A C 1
ATOM 583 O O . GLU A 1 72 ? 9.644 -5.557 -15.990 1.00 95.88 72 GLU A O 1
ATOM 588 N N . ASN A 1 73 ? 10.643 -4.332 -14.391 1.00 96.69 73 ASN A N 1
ATOM 589 C CA . ASN A 1 73 ? 10.544 -5.307 -13.305 1.00 96.69 73 ASN A CA 1
ATOM 590 C C . ASN A 1 73 ? 9.323 -5.073 -12.391 1.00 96.69 73 ASN A C 1
ATOM 592 O O . ASN A 1 73 ? 9.293 -5.587 -11.274 1.00 96.69 73 ASN A O 1
ATOM 596 N N . TYR A 1 74 ? 8.335 -4.280 -12.825 1.00 97.50 74 TYR A N 1
ATOM 597 C CA . TYR A 1 74 ? 7.094 -3.974 -12.091 1.00 97.50 74 TYR A CA 1
ATOM 598 C C . TYR A 1 74 ? 7.277 -3.236 -10.754 1.00 97.50 74 TYR A C 1
ATOM 600 O O . TYR A 1 74 ? 6.360 -3.177 -9.932 1.00 97.50 74 TYR A O 1
ATOM 608 N N . GLN A 1 75 ? 8.443 -2.628 -10.534 1.00 97.25 75 GLN A N 1
ATOM 609 C C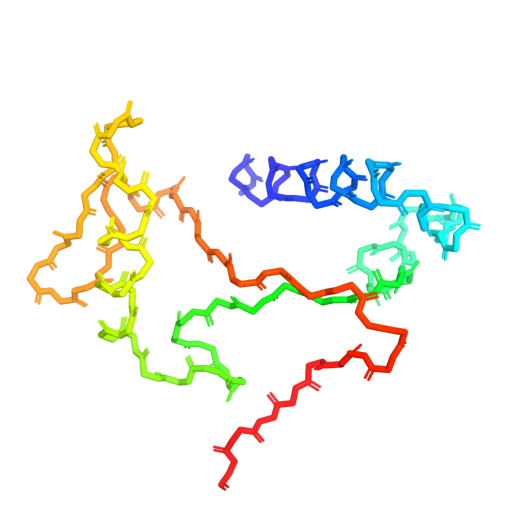A . GLN A 1 75 ? 8.655 -1.727 -9.401 1.00 97.25 75 GLN A CA 1
ATOM 610 C C . GLN A 1 75 ? 8.033 -0.359 -9.691 1.00 97.25 75 GLN A C 1
ATOM 612 O O . GLN A 1 75 ? 7.919 0.042 -10.849 1.00 97.25 75 GLN A O 1
ATOM 617 N N . LEU A 1 76 ? 7.645 0.365 -8.641 1.00 97.12 76 LEU A N 1
ATOM 618 C CA . LEU A 1 76 ? 7.165 1.739 -8.769 1.00 97.12 76 LEU A CA 1
ATOM 619 C C . LEU A 1 76 ? 8.357 2.689 -8.931 1.00 97.12 76 LEU A C 1
ATOM 621 O O . LEU A 1 76 ? 9.331 2.592 -8.190 1.00 97.12 76 LEU A O 1
ATOM 625 N N . ASP A 1 77 ? 8.252 3.616 -9.877 1.00 97.00 77 ASP A N 1
ATOM 626 C CA . ASP A 1 77 ? 9.204 4.703 -10.090 1.00 97.00 77 ASP A CA 1
ATOM 627 C C . ASP A 1 77 ? 8.446 6.044 -10.059 1.00 97.00 77 ASP A C 1
ATOM 629 O O . ASP A 1 77 ? 7.521 6.226 -10.865 1.00 97.00 77 ASP A O 1
ATOM 633 N N . PRO A 1 78 ? 8.767 6.970 -9.131 1.00 95.81 78 PRO A N 1
ATOM 634 C CA . PRO A 1 78 ? 9.865 6.922 -8.150 1.00 95.81 78 PRO A CA 1
ATOM 635 C C . PRO A 1 78 ? 9.725 5.816 -7.093 1.00 95.81 78 PRO A C 1
ATOM 637 O O . PRO A 1 78 ? 8.615 5.457 -6.705 1.00 95.81 78 PRO A O 1
ATOM 640 N N . GLU A 1 79 ? 10.863 5.337 -6.574 1.00 92.88 79 GLU A N 1
ATOM 641 C CA . GLU A 1 79 ? 10.926 4.247 -5.580 1.00 92.88 79 GLU A CA 1
ATOM 642 C C . GLU A 1 79 ? 10.198 4.573 -4.267 1.00 92.88 79 GLU A C 1
ATOM 644 O O . GLU A 1 79 ? 9.711 3.690 -3.565 1.00 92.88 79 GLU A O 1
ATOM 649 N N . H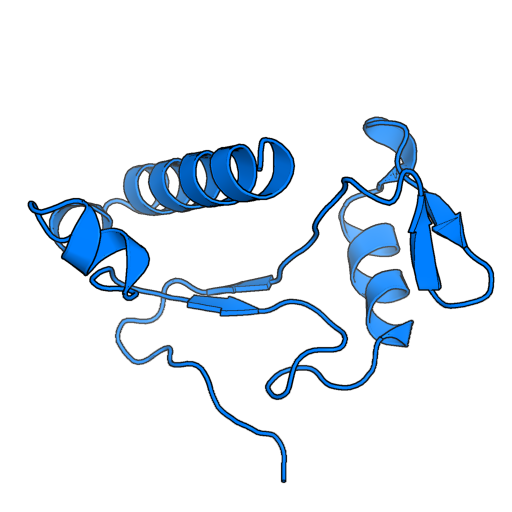IS A 1 80 ? 10.069 5.860 -3.940 1.00 92.94 80 HIS A N 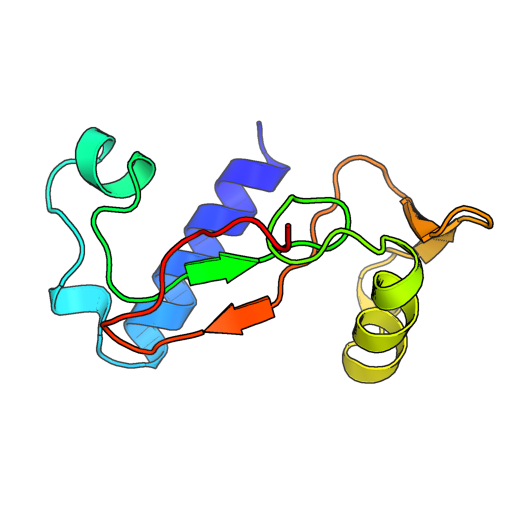1
ATOM 650 C CA . HIS A 1 80 ? 9.324 6.348 -2.781 1.00 92.94 80 HIS A CA 1
ATOM 651 C C . HIS A 1 80 ? 7.813 6.454 -3.053 1.00 92.94 80 HIS A C 1
ATOM 653 O O . HIS A 1 80 ? 7.152 7.389 -2.594 1.00 92.94 80 HIS A O 1
ATOM 659 N N . ALA A 1 81 ? 7.256 5.488 -3.777 1.00 94.62 81 ALA A N 1
ATOM 660 C CA . ALA A 1 81 ? 5.829 5.332 -4.019 1.00 94.62 81 ALA A CA 1
ATOM 661 C C . ALA A 1 81 ? 5.320 4.019 -3.410 1.00 94.62 81 ALA A C 1
ATOM 663 O O . ALA A 1 81 ? 6.073 3.081 -3.169 1.00 94.62 81 ALA A O 1
ATOM 664 N N . THR A 1 82 ? 4.017 3.952 -3.148 1.00 95.25 82 THR A N 1
ATOM 665 C CA . THR A 1 82 ? 3.369 2.742 -2.638 1.00 95.25 82 THR A CA 1
ATOM 666 C C . THR A 1 82 ? 2.001 2.565 -3.280 1.00 95.25 82 THR A C 1
ATOM 668 O O . THR A 1 82 ? 1.332 3.538 -3.636 1.00 95.25 82 THR A O 1
ATOM 671 N N . SER A 1 83 ? 1.593 1.314 -3.436 1.00 95.94 83 SER A N 1
ATOM 672 C CA . SER A 1 83 ? 0.290 0.903 -3.942 1.00 95.94 83 SER A CA 1
ATOM 673 C C . SER A 1 83 ? -0.239 -0.217 -3.049 1.00 95.94 83 SER A C 1
ATOM 675 O O . SER A 1 83 ? 0.528 -1.006 -2.489 1.00 95.94 83 SER A O 1
ATOM 677 N N . ALA A 1 84 ? -1.557 -0.274 -2.869 1.00 96.00 84 ALA A N 1
ATOM 678 C CA . ALA A 1 84 ? -2.177 -1.325 -2.078 1.00 96.00 84 ALA A CA 1
ATOM 679 C C . ALA A 1 84 ? -3.625 -1.593 -2.500 1.00 96.00 84 ALA A C 1
ATOM 681 O O . ALA A 1 84 ? -4.363 -0.685 -2.883 1.00 96.00 84 ALA A O 1
ATOM 682 N N . LEU A 1 85 ? -4.041 -2.845 -2.345 1.00 95.94 85 LEU A N 1
ATOM 683 C CA . LEU A 1 85 ? -5.431 -3.264 -2.244 1.00 95.94 85 LEU A CA 1
ATOM 684 C C . LEU A 1 85 ? -5.912 -2.994 -0.820 1.00 95.94 85 LEU A C 1
ATOM 686 O O . LEU A 1 85 ? -5.321 -3.499 0.131 1.00 95.94 85 LEU A O 1
ATOM 690 N N . VAL A 1 86 ? -6.989 -2.229 -0.656 1.00 96.81 86 VAL A N 1
ATOM 691 C CA . VAL A 1 86 ? -7.547 -1.928 0.670 1.00 96.81 86 VAL A CA 1
ATOM 692 C C . VAL A 1 86 ? -8.890 -2.624 0.828 1.00 96.81 86 VAL A C 1
ATOM 694 O O . VAL A 1 86 ? -9.806 -2.411 0.033 1.00 96.81 86 VAL A O 1
ATOM 697 N N . VAL A 1 87 ? -9.019 -3.434 1.877 1.00 97.00 87 VAL A N 1
ATOM 698 C CA . VAL A 1 87 ? -10.248 -4.161 2.211 1.00 97.00 87 VAL A CA 1
ATOM 699 C C . VAL A 1 87 ? -10.787 -3.703 3.562 1.00 97.00 87 VAL A C 1
ATOM 701 O O . VAL A 1 87 ? -10.031 -3.471 4.502 1.00 97.00 87 VAL A O 1
ATOM 704 N N . HIS A 1 88 ? -12.109 -3.581 3.674 1.00 96.88 88 HIS A N 1
ATOM 705 C CA . HIS A 1 88 ? -12.779 -3.052 4.870 1.00 96.88 88 HIS A CA 1
ATOM 706 C C . HIS A 1 88 ? -13.381 -4.137 5.779 1.00 96.88 88 HIS A C 1
ATOM 708 O O . HIS A 1 88 ? -13.958 -3.810 6.818 1.00 96.88 88 HIS A O 1
ATOM 714 N N . HIS A 1 89 ? -13.301 -5.413 5.387 1.00 97.06 89 HIS A N 1
ATOM 715 C CA . HIS A 1 89 ? -13.932 -6.513 6.117 1.00 97.06 89 HIS A CA 1
ATOM 716 C C . HIS A 1 89 ? -13.362 -6.629 7.549 1.00 97.06 89 HIS A C 1
ATOM 718 O O . HIS A 1 89 ? -12.142 -6.552 7.713 1.00 97.06 89 HIS A O 1
ATOM 724 N N . PRO A 1 90 ? -14.195 -6.826 8.594 1.00 96.25 90 PRO A N 1
ATOM 725 C CA . PRO A 1 90 ? -13.736 -6.909 9.989 1.00 96.25 90 PRO A CA 1
ATOM 726 C C . PRO A 1 90 ? -12.770 -8.059 10.273 1.00 96.25 90 PRO A C 1
ATOM 728 O O . PRO A 1 90 ? -11.955 -7.961 11.187 1.00 96.25 90 PRO A O 1
ATOM 731 N N . GLU A 1 91 ? -12.840 -9.120 9.476 1.00 95.50 91 GLU A N 1
ATOM 732 C CA . GLU A 1 91 ? -11.966 -10.291 9.600 1.00 95.50 91 GLU A CA 1
ATOM 733 C C . GLU A 1 91 ? -10.749 -10.240 8.671 1.00 95.50 91 GLU A C 1
ATOM 735 O O . GLU A 1 91 ? -9.986 -11.198 8.613 1.00 95.50 91 GLU A O 1
ATOM 740 N N . ALA A 1 92 ? -10.543 -9.144 7.934 1.00 95.62 92 ALA A N 1
ATOM 741 C CA . ALA A 1 92 ? -9.343 -9.002 7.123 1.00 95.62 92 ALA A CA 1
ATOM 742 C C . ALA A 1 92 ? -8.093 -9.003 8.020 1.00 95.62 92 ALA A C 1
ATOM 744 O O . ALA A 1 92 ? -7.998 -8.245 8.989 1.00 95.62 92 ALA A O 1
ATOM 745 N N . ARG A 1 93 ? -7.136 -9.871 7.689 1.00 92.12 93 ARG A N 1
ATOM 746 C CA . ARG A 1 93 ? -5.848 -10.031 8.377 1.00 92.12 93 ARG A CA 1
ATOM 747 C C . ARG A 1 93 ? -4.742 -10.195 7.345 1.00 92.12 93 ARG A C 1
ATOM 749 O O . ARG A 1 93 ? -5.015 -10.592 6.214 1.00 92.12 93 ARG A O 1
ATOM 756 N N . TYR A 1 94 ? -3.502 -9.901 7.719 1.00 92.38 94 TYR A N 1
ATOM 757 C CA . TYR A 1 94 ? -2.357 -10.330 6.919 1.00 92.38 94 TYR A CA 1
ATOM 758 C C . TYR A 1 94 ? -2.187 -11.844 7.026 1.00 92.38 94 TYR A C 1
ATOM 760 O O . TYR A 1 94 ? -2.372 -12.420 8.096 1.00 92.38 94 TYR A O 1
ATOM 768 N N . PHE A 1 95 ? -1.853 -12.470 5.905 1.00 93.94 95 PHE A N 1
ATOM 769 C CA . PHE A 1 95 ? -1.620 -13.904 5.774 1.00 93.94 95 PHE A CA 1
ATOM 770 C C . PHE A 1 95 ? -0.479 -14.141 4.776 1.00 93.94 95 PHE A C 1
ATOM 772 O O . PHE A 1 95 ? -0.052 -13.209 4.092 1.00 93.94 95 PHE A O 1
ATOM 779 N N . SER A 1 96 ? 0.021 -15.373 4.721 1.00 93.69 96 SER A N 1
ATOM 780 C CA . SER A 1 96 ? 0.952 -15.839 3.691 1.00 93.69 96 SER A CA 1
ATOM 781 C C . SER A 1 96 ? 0.201 -16.764 2.744 1.00 93.69 96 SER A C 1
ATOM 783 O O . SER A 1 96 ? -0.615 -17.570 3.199 1.00 93.69 96 SER A O 1
ATOM 785 N N . VAL A 1 97 ? 0.437 -16.619 1.444 1.00 87.69 97 VAL A N 1
ATOM 786 C CA . VAL A 1 97 ? 0.013 -17.602 0.445 1.00 87.69 97 VAL A CA 1
ATOM 787 C C . VAL A 1 97 ? 1.119 -18.654 0.388 1.00 87.69 97 VAL A C 1
ATOM 789 O O . VAL A 1 97 ? 2.056 -18.513 -0.393 1.00 87.69 97 VAL A O 1
ATOM 792 N N . ASP A 1 98 ? 1.060 -19.633 1.286 1.00 67.69 98 ASP A N 1
ATOM 793 C CA . ASP A 1 98 ? 1.935 -20.812 1.234 1.00 67.69 98 ASP A CA 1
ATOM 794 C C . ASP A 1 98 ? 1.416 -21.826 0.200 1.00 67.69 98 ASP A C 1
ATOM 796 O O . ASP A 1 98 ? 0.176 -22.021 0.127 1.00 67.69 98 ASP A O 1
#

Radius of gyration: 14.27 Å; chains: 1; bounding box: 29×32×38 Å

Foldseek 3Di:
DVQVVVVLVVLCVVCVVVVQNVQADPDPVCNVVVSGAWDWAFACDQQHNHLQCLVVVCVVPVCVVVPWDADPNNAIPVNSHTDTDITRHRPDDDDGPD

Organism: NCBI:txid540988

InterPro domains:
  IPR004223 Vitamin B12-dependent methionine synthase, activation domain [PF02965] (2-97)
  IPR004223 Vitamin B12-dependent methionine synthase, activation domain [PS50974] (1-98)
  IPR037010 Vitamin B12-dependent methionine synthase, activation domain superfamily [G3DSA:3.10.196.10] (1-98)
  IPR037010 Vitamin B12-dependent methionine synthase, activation domain superfamily [SSF56507] (1-97)
  IPR050554 Methionine Synthase/Corrinoid [PTHR45833] (2-97)